Protein AF-A0A4Q3UPT8-F1 (afdb_monomer)

Foldseek 3Di:
DVVVVCLVCVLLVQLVVQLVVCLVVLPFDDDPVVLLVVLVVLLVVLVVLLVVLVVVLVVLVVPCPDPLNVVCVVVVNSVVLNVLSVPLNVLSVVLNVLSVCLVVDDPVVCRDSVSVSVNSSSSSSSVSSVVSNVVVVVVSVVVVVVVVVVVVVVVVVVVVVVVVPPPDPDPPPDD

Solvent-accessible surface area (backbone atoms only — not comparable to full-atom values): 9417 Å² total; per-residue (Å²): 122,76,67,62,62,55,67,65,46,46,30,55,52,52,14,51,50,52,23,50,51,43,54,74,66,65,64,71,77,60,59,84,69,57,41,52,55,48,31,53,52,50,24,49,53,23,50,54,49,32,50,54,46,51,50,53,51,48,53,63,67,73,34,64,84,39,70,65,47,39,55,31,49,79,67,55,49,44,61,54,50,51,51,56,49,47,51,34,35,53,39,17,51,50,41,28,51,48,29,54,48,57,70,74,49,60,66,82,58,54,69,30,67,65,50,46,33,51,52,48,25,43,50,41,30,26,52,33,33,50,52,51,45,52,55,52,51,53,53,51,50,53,51,52,54,52,51,55,52,51,54,53,50,52,53,52,51,53,53,53,51,54,61,71,67,52,74,80,73,78,74,81,79,77,132

Nearest PDB structures (foldseek):
  8to0-assembly1_C  TM=3.327E-01  e=4.662E-01  Mus musculus
  6xyn-assembly1_A-2  TM=2.570E-01  e=6.761E+00  Escherichia coli
  6yue-assembly1_A-2  TM=1.795E-01  e=4.178E+00  Escherichia coli K-12

Radius of gyration: 26.24 Å; Cα contacts (8 Å, |Δi|>4): 107; chains: 1; bounding box: 74×30×82 Å

pLDDT: mean 84.58, std 9.99, range [38.69, 97.0]

Structure (mmCIF, N/CA/C/O backbone):
data_AF-A0A4Q3UPT8-F1
#
_entry.id   AF-A0A4Q3UPT8-F1
#
loop_
_atom_site.group_PDB
_atom_site.id
_atom_site.type_symbol
_atom_site.label_atom_id
_atom_site.label_alt_id
_atom_site.label_comp_id
_atom_site.label_asym_id
_atom_site.label_entity_id
_atom_site.label_seq_id
_atom_site.pdbx_PDB_ins_code
_atom_site.Cartn_x
_atom_site.Cartn_y
_atom_site.Cartn_z
_atom_site.occupancy
_atom_site.B_iso_or_equiv
_atom_site.auth_seq_id
_atom_site.auth_comp_id
_atom_site.auth_asym_id
_atom_site.auth_atom_id
_atom_site.pdbx_PDB_model_num
ATOM 1 N N . MET A 1 1 ? -5.749 -17.543 14.0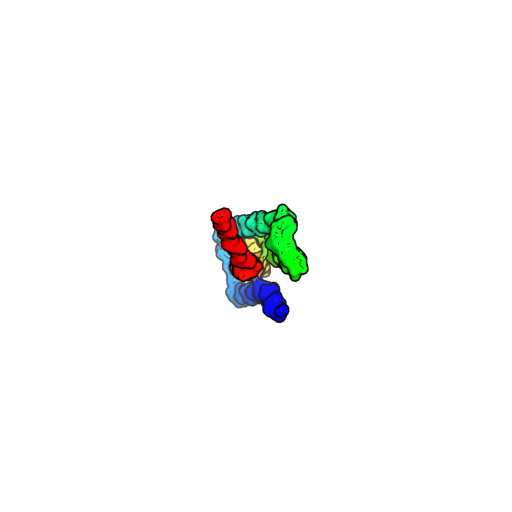86 1.00 43.56 1 MET A N 1
ATOM 2 C CA . MET A 1 1 ? -4.319 -17.152 14.001 1.00 43.56 1 MET A CA 1
ATOM 3 C C . MET A 1 1 ? -3.612 -17.578 12.702 1.00 43.56 1 MET A C 1
ATOM 5 O O . MET A 1 1 ? -2.781 -16.812 12.241 1.00 43.56 1 MET A O 1
ATOM 9 N N . ARG A 1 2 ? -3.932 -18.716 12.049 1.00 38.69 2 ARG A N 1
ATOM 10 C CA . ARG A 1 2 ? -3.298 -19.113 10.761 1.00 38.69 2 ARG A CA 1
ATOM 11 C C . ARG A 1 2 ? -3.640 -18.229 9.538 1.00 38.69 2 ARG A C 1
ATOM 13 O O . ARG A 1 2 ? -2.849 -18.190 8.605 1.00 38.69 2 ARG A O 1
ATOM 20 N N . GLN A 1 3 ? -4.758 -17.494 9.542 1.00 55.22 3 GLN A N 1
ATOM 21 C CA . GLN A 1 3 ? -5.167 -16.635 8.410 1.00 55.22 3 GLN A CA 1
ATOM 22 C C . GLN A 1 3 ? -4.283 -15.387 8.207 1.00 55.22 3 GLN A C 1
ATOM 24 O O . GLN A 1 3 ? -4.069 -14.981 7.070 1.00 55.22 3 GLN A O 1
ATOM 29 N N . LEU A 1 4 ? -3.688 -14.833 9.271 1.00 57.31 4 LEU A N 1
ATOM 30 C CA . LEU A 1 4 ? -2.869 -13.609 9.193 1.00 57.31 4 LEU A CA 1
ATOM 31 C C . LEU A 1 4 ? -1.533 -13.819 8.460 1.00 57.31 4 LEU A C 1
ATOM 33 O O . LEU A 1 4 ? -0.999 -12.895 7.853 1.00 57.31 4 LEU A O 1
ATOM 37 N N . TRP A 1 5 ? -0.982 -15.038 8.491 1.00 55.12 5 TRP A N 1
ATOM 38 C CA . TRP A 1 5 ? 0.278 -15.347 7.804 1.00 55.12 5 TRP A CA 1
ATOM 39 C C . TRP A 1 5 ? 0.115 -15.384 6.283 1.00 55.12 5 TRP A C 1
ATOM 41 O O . TRP A 1 5 ? 0.969 -14.868 5.569 1.00 55.12 5 TRP A O 1
ATOM 51 N N . ILE A 1 6 ? -0.988 -15.943 5.785 1.00 62.50 6 ILE A N 1
ATOM 52 C CA . ILE A 1 6 ? -1.264 -16.024 4.343 1.00 62.50 6 ILE A CA 1
ATOM 53 C C . ILE A 1 6 ? -1.518 -14.623 3.772 1.00 62.50 6 ILE A C 1
ATOM 55 O O . ILE A 1 6 ? -0.966 -14.264 2.734 1.00 62.50 6 ILE A O 1
ATOM 59 N N . GLU A 1 7 ? -2.269 -13.790 4.495 1.00 66.94 7 GLU A N 1
ATOM 60 C CA . GLU A 1 7 ? -2.559 -12.405 4.095 1.00 66.94 7 GLU A CA 1
ATOM 61 C C . GLU A 1 7 ? -1.318 -11.516 4.042 1.00 66.94 7 GLU A C 1
ATOM 63 O O . GLU A 1 7 ? -1.261 -10.551 3.277 1.00 66.94 7 GLU A O 1
ATOM 68 N N . ARG A 1 8 ? -0.296 -11.854 4.829 1.00 70.31 8 ARG A N 1
ATOM 69 C CA . ARG A 1 8 ? 0.955 -11.107 4.850 1.00 70.31 8 ARG A CA 1
ATOM 70 C C . ARG A 1 8 ? 1.813 -11.356 3.611 1.00 70.31 8 ARG A C 1
ATOM 72 O O . ARG A 1 8 ? 2.414 -10.408 3.114 1.00 70.31 8 ARG A O 1
ATOM 79 N N . TRP A 1 9 ? 1.868 -12.594 3.122 1.00 75.94 9 TRP A N 1
ATOM 80 C CA . TRP A 1 9 ? 2.730 -12.980 1.998 1.00 75.94 9 TRP A CA 1
ATOM 81 C C . TRP A 1 9 ? 2.051 -12.873 0.632 1.00 75.94 9 TRP A C 1
ATOM 83 O O . TRP A 1 9 ? 2.750 -12.735 -0.368 1.00 75.94 9 TRP A O 1
ATOM 93 N N . TYR A 1 10 ? 0.716 -12.880 0.574 1.00 81.38 10 TYR A N 1
ATOM 94 C CA . TYR A 1 10 ? -0.029 -12.789 -0.685 1.00 81.38 10 TYR A CA 1
ATOM 95 C C . TYR A 1 10 ? 0.359 -11.584 -1.569 1.00 81.38 10 TYR A C 1
ATOM 97 O O . TYR A 1 10 ? 0.626 -11.811 -2.747 1.00 81.38 10 TYR A O 1
ATOM 105 N N . PRO A 1 11 ? 0.488 -10.336 -1.065 1.00 81.12 11 PRO A N 1
ATOM 106 C CA . PRO A 1 11 ? 0.859 -9.198 -1.914 1.00 81.12 11 PRO A CA 1
ATOM 107 C C . PRO A 1 11 ? 2.239 -9.361 -2.553 1.00 81.12 11 PRO A C 1
ATOM 109 O O . PRO A 1 11 ? 2.432 -9.019 -3.715 1.00 81.12 11 PRO A O 1
ATOM 112 N N . ILE A 1 12 ? 3.185 -9.922 -1.796 1.00 81.94 12 ILE A N 1
ATOM 113 C CA . ILE A 1 12 ? 4.556 -10.159 -2.251 1.00 81.94 12 ILE A CA 1
ATOM 114 C C . ILE A 1 12 ? 4.562 -11.286 -3.283 1.00 81.94 12 ILE A C 1
ATOM 116 O O . ILE A 1 12 ? 5.158 -11.142 -4.343 1.00 81.94 12 ILE A O 1
ATOM 120 N N . ALA A 1 13 ? 3.857 -12.386 -3.010 1.00 83.88 13 ALA A N 1
ATOM 121 C CA . ALA A 1 13 ? 3.751 -13.508 -3.934 1.00 83.88 13 ALA A CA 1
ATOM 122 C C . ALA A 1 13 ? 3.103 -13.086 -5.262 1.00 83.88 13 ALA A C 1
ATOM 124 O O . ALA A 1 13 ? 3.628 -13.413 -6.323 1.00 83.88 13 ALA A O 1
ATOM 125 N N . VAL A 1 14 ? 2.018 -12.304 -5.216 1.00 85.88 14 VAL A N 1
ATOM 126 C CA . VAL A 1 14 ? 1.373 -11.746 -6.414 1.00 85.88 14 VAL A CA 1
ATOM 127 C C . VAL A 1 14 ? 2.318 -10.813 -7.165 1.00 85.88 14 VAL A C 1
ATOM 129 O O . VAL A 1 14 ? 2.412 -10.922 -8.383 1.00 85.88 14 VAL A O 1
ATOM 132 N N . ALA A 1 15 ? 3.057 -9.946 -6.468 1.00 83.94 15 ALA A N 1
ATOM 133 C CA . ALA A 1 15 ? 4.040 -9.071 -7.103 1.00 83.94 15 ALA A CA 1
ATOM 134 C C . ALA A 1 15 ? 5.165 -9.862 -7.782 1.00 83.94 15 ALA A C 1
ATOM 136 O O . ALA A 1 15 ? 5.502 -9.578 -8.929 1.00 83.94 15 ALA A O 1
ATOM 137 N N . CYS A 1 16 ? 5.699 -10.891 -7.122 1.00 85.31 16 CYS A N 1
ATOM 138 C CA . CYS A 1 16 ? 6.710 -11.777 -7.692 1.00 85.31 16 CYS A CA 1
ATOM 139 C C . CYS A 1 16 ? 6.195 -12.524 -8.927 1.00 85.31 16 CYS A C 1
ATOM 141 O O . CYS A 1 16 ? 6.896 -12.574 -9.933 1.00 85.31 16 CYS A O 1
ATOM 143 N N . VAL A 1 17 ? 4.978 -13.075 -8.878 1.00 87.94 17 VAL A N 1
ATOM 144 C CA . VAL A 1 17 ? 4.372 -13.774 -10.022 1.00 87.94 17 VAL A CA 1
ATOM 145 C C . VAL A 1 17 ? 4.114 -12.805 -11.172 1.00 87.94 17 VAL A C 1
ATOM 147 O O . VAL A 1 17 ? 4.480 -13.103 -12.303 1.00 87.94 17 VAL A O 1
ATOM 150 N N . ALA A 1 18 ? 3.548 -11.629 -10.899 1.00 85.25 18 ALA A N 1
ATOM 151 C CA . ALA A 1 18 ? 3.311 -10.612 -11.918 1.00 85.25 18 ALA A CA 1
ATOM 152 C C . ALA A 1 18 ? 4.619 -10.148 -12.573 1.00 85.25 18 ALA A C 1
ATOM 154 O O . ALA A 1 18 ? 4.685 -10.048 -13.795 1.00 85.25 18 ALA A O 1
ATOM 155 N N . ALA A 1 19 ? 5.676 -9.933 -11.784 1.00 83.81 19 ALA A N 1
ATOM 156 C CA . ALA A 1 19 ? 6.992 -9.577 -12.301 1.00 83.81 19 ALA A CA 1
ATOM 157 C C . ALA A 1 19 ? 7.623 -10.714 -13.119 1.00 83.81 19 ALA A C 1
ATOM 159 O O . ALA A 1 19 ? 8.192 -10.456 -14.176 1.00 83.81 19 ALA A O 1
ATOM 160 N N . ALA A 1 20 ? 7.488 -11.969 -12.680 1.00 84.75 20 ALA A N 1
ATOM 161 C CA . ALA A 1 20 ? 7.972 -13.126 -13.428 1.00 84.75 20 ALA A CA 1
ATOM 162 C C . ALA A 1 20 ? 7.236 -13.286 -14.767 1.00 84.75 20 ALA A C 1
ATOM 164 O O . ALA A 1 20 ? 7.876 -13.535 -15.788 1.00 84.75 20 ALA A O 1
ATOM 165 N N . VAL A 1 21 ? 5.913 -13.089 -14.788 1.00 88.00 21 VAL A N 1
ATOM 166 C CA . VAL A 1 21 ? 5.105 -13.100 -16.018 1.00 88.00 21 VAL A CA 1
ATOM 167 C C . VAL A 1 21 ? 5.515 -11.954 -16.940 1.00 88.00 21 VAL A C 1
ATOM 169 O O . VAL A 1 21 ? 5.762 -12.190 -18.117 1.00 88.00 21 VAL A O 1
ATOM 172 N N . TRP A 1 22 ? 5.662 -10.737 -16.409 1.00 85.69 22 TRP A N 1
ATOM 173 C CA . TRP A 1 22 ? 6.121 -9.573 -17.172 1.00 85.69 22 TRP A CA 1
ATOM 174 C C . TRP A 1 22 ? 7.481 -9.821 -17.831 1.00 85.69 22 TRP A C 1
ATOM 176 O O . TRP A 1 22 ? 7.653 -9.585 -19.026 1.00 85.69 22 TRP A O 1
ATOM 186 N N . HIS A 1 23 ? 8.427 -10.357 -17.058 1.00 83.62 23 HIS A N 1
ATOM 187 C CA . HIS A 1 23 ? 9.762 -10.695 -17.534 1.00 83.62 23 HIS A CA 1
ATOM 188 C C . HIS A 1 23 ? 9.731 -11.787 -18.612 1.00 83.62 23 HIS A C 1
ATOM 190 O O . HIS A 1 23 ? 10.390 -11.657 -19.638 1.00 83.62 23 HIS A O 1
ATOM 196 N N . SER A 1 24 ? 8.931 -12.838 -18.404 1.00 82.50 24 SER A N 1
ATOM 197 C CA . SER A 1 24 ? 8.830 -13.982 -19.325 1.00 82.50 24 SER A CA 1
ATOM 198 C C . SER A 1 24 ? 8.174 -13.627 -20.659 1.00 82.50 24 SER A C 1
ATOM 200 O O . SER A 1 24 ? 8.426 -14.290 -21.658 1.00 82.50 24 SER A O 1
ATOM 202 N N . LEU A 1 25 ? 7.327 -12.597 -20.681 1.00 85.31 25 LEU A N 1
ATOM 203 C CA . LEU A 1 25 ? 6.685 -12.099 -21.899 1.00 85.31 25 LEU A CA 1
ATOM 204 C C . LEU A 1 25 ? 7.563 -11.110 -22.677 1.00 85.31 25 LEU A C 1
ATOM 206 O O . LEU A 1 25 ? 7.109 -10.592 -23.695 1.00 85.31 25 LEU A O 1
ATOM 210 N N . GLU A 1 26 ? 8.772 -10.807 -22.186 1.00 78.06 26 GLU A N 1
ATOM 211 C CA . GLU A 1 26 ? 9.627 -9.729 -22.702 1.00 78.06 26 GLU A CA 1
ATOM 212 C C . GLU A 1 26 ? 8.839 -8.424 -22.899 1.00 78.06 26 GLU A C 1
ATOM 214 O O . GLU A 1 26 ? 9.049 -7.680 -23.860 1.00 78.06 26 GLU A O 1
ATOM 219 N N . ALA A 1 27 ? 7.887 -8.161 -21.995 1.00 73.94 27 ALA A N 1
ATOM 220 C CA . ALA A 1 27 ? 6.992 -7.025 -22.104 1.00 73.94 27 ALA A CA 1
ATOM 221 C C . ALA A 1 27 ? 7.816 -5.735 -22.032 1.00 73.94 27 ALA A C 1
ATOM 223 O O . ALA A 1 27 ? 8.376 -5.376 -20.993 1.00 73.94 27 ALA A O 1
ATOM 224 N N . LYS A 1 28 ? 7.918 -5.047 -23.170 1.00 70.69 28 LYS A N 1
ATOM 225 C CA . LYS A 1 28 ? 8.618 -3.769 -23.264 1.00 70.69 28 LYS A CA 1
ATOM 226 C C . LYS A 1 28 ? 7.703 -2.660 -22.772 1.00 70.69 28 LYS A C 1
ATOM 228 O O . LYS A 1 28 ? 6.500 -2.660 -23.039 1.00 70.69 28 LYS A O 1
ATOM 233 N N . LEU A 1 29 ? 8.293 -1.704 -22.062 1.00 73.06 29 L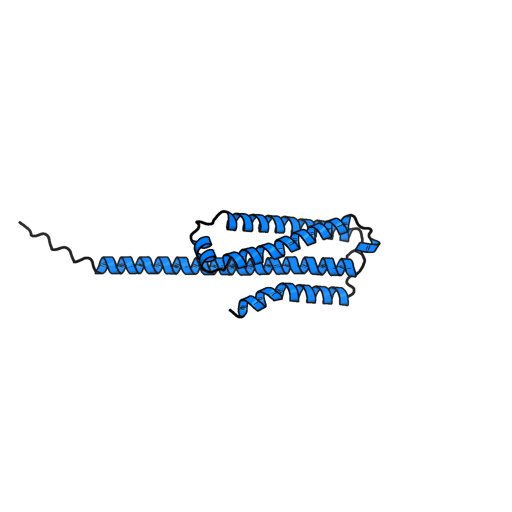EU A N 1
ATOM 234 C CA . LEU A 1 29 ? 7.616 -0.450 -21.765 1.00 73.06 29 LEU A CA 1
ATOM 235 C C . LEU A 1 29 ? 7.253 0.253 -23.084 1.00 73.06 29 LEU A C 1
ATOM 237 O O . LEU A 1 29 ? 7.925 0.042 -24.099 1.00 73.06 29 LEU A O 1
ATOM 241 N N . PRO A 1 30 ? 6.170 1.048 -23.096 1.00 76.75 30 PRO A N 1
ATOM 242 C CA . PRO A 1 30 ? 5.781 1.788 -24.288 1.00 76.75 30 PRO A CA 1
ATOM 243 C C . PRO A 1 30 ? 6.909 2.749 -24.710 1.00 76.75 30 PRO A C 1
ATOM 245 O O . PRO A 1 30 ? 7.806 3.038 -23.920 1.00 76.75 30 PRO A O 1
ATOM 248 N N . GLY A 1 31 ? 6.885 3.214 -25.964 1.00 76.69 31 GLY A N 1
ATOM 249 C CA . GLY A 1 31 ? 7.967 4.026 -26.543 1.00 76.69 31 GLY A CA 1
ATOM 250 C C . GLY A 1 31 ? 8.335 5.276 -25.727 1.00 76.69 31 GLY A C 1
ATOM 251 O O . GLY A 1 31 ? 7.591 5.697 -24.842 1.00 76.69 31 GLY A O 1
ATOM 252 N N . ALA A 1 32 ? 9.478 5.888 -26.052 1.00 72.50 32 ALA A N 1
ATOM 253 C CA . ALA A 1 32 ? 10.135 6.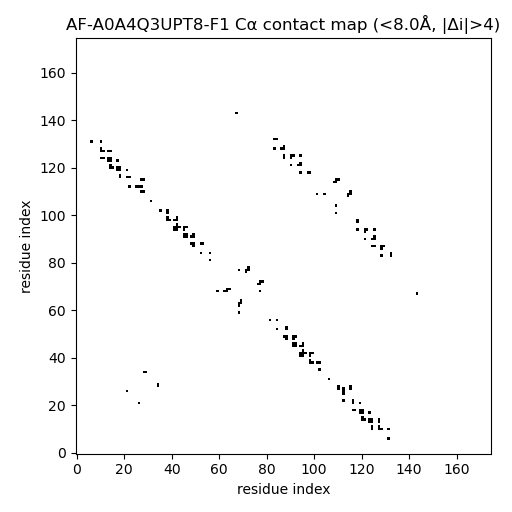936 -25.257 1.00 72.50 32 ALA A CA 1
ATOM 254 C C . ALA A 1 32 ? 9.256 8.135 -24.835 1.00 72.50 32 ALA A C 1
ATOM 256 O O . ALA A 1 32 ? 9.524 8.746 -23.800 1.00 72.50 32 ALA A O 1
ATOM 257 N N . ASP A 1 33 ? 8.208 8.464 -25.590 1.00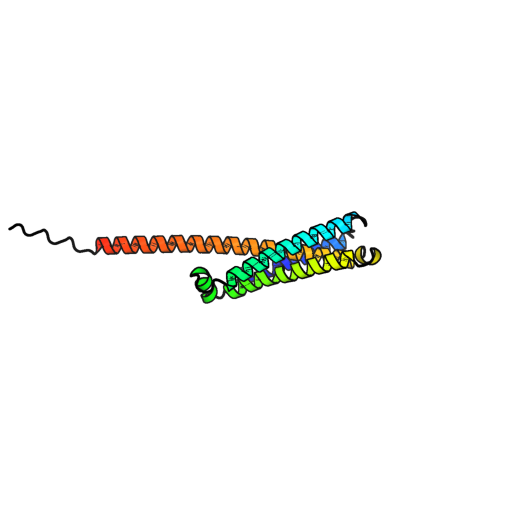 76.38 33 ASP A N 1
ATOM 258 C CA . ASP A 1 33 ? 7.259 9.517 -25.208 1.00 76.38 33 ASP A CA 1
ATOM 259 C C . ASP A 1 33 ? 6.238 9.006 -24.177 1.00 76.38 33 ASP A C 1
ATOM 261 O O . ASP A 1 33 ? 6.050 9.597 -23.115 1.00 76.38 33 ASP A O 1
ATOM 265 N N . ALA A 1 34 ? 5.656 7.831 -24.422 1.00 84.88 34 ALA A N 1
ATOM 266 C CA . ALA A 1 34 ? 4.653 7.219 -23.554 1.00 84.88 34 ALA A CA 1
ATOM 267 C C . ALA A 1 34 ? 5.228 6.697 -22.221 1.00 84.88 34 ALA A C 1
ATOM 269 O O . ALA A 1 34 ? 4.511 6.637 -21.220 1.00 84.88 34 ALA A O 1
ATOM 270 N N . ILE A 1 35 ? 6.517 6.339 -22.167 1.00 86.31 35 ILE A N 1
ATOM 271 C CA . ILE A 1 35 ? 7.173 5.906 -20.920 1.00 86.31 35 ILE A CA 1
ATOM 272 C C . ILE A 1 35 ? 7.284 7.051 -19.904 1.00 86.31 35 ILE A C 1
ATOM 274 O O . ILE A 1 35 ? 7.160 6.827 -18.700 1.00 86.31 35 ILE A O 1
ATOM 278 N N . ARG A 1 36 ? 7.468 8.292 -20.377 1.00 86.38 36 ARG A N 1
ATOM 279 C CA . ARG A 1 36 ? 7.533 9.479 -19.515 1.00 86.38 36 ARG A CA 1
ATOM 280 C C . ARG A 1 36 ? 6.175 9.759 -18.893 1.00 86.38 36 ARG A C 1
ATOM 282 O O . ARG A 1 36 ? 6.092 9.931 -17.680 1.00 86.38 36 ARG A O 1
ATOM 289 N N . ASP A 1 37 ? 5.115 9.712 -19.692 1.00 90.44 37 ASP A N 1
ATOM 290 C CA . ASP A 1 37 ? 3.745 9.873 -19.198 1.00 90.44 37 ASP A CA 1
ATOM 291 C C . ASP A 1 37 ? 3.377 8.776 -18.189 1.00 90.44 37 ASP A C 1
ATOM 293 O O . ASP A 1 37 ? 2.762 9.049 -17.152 1.00 90.44 37 ASP A O 1
ATOM 297 N N . LEU A 1 38 ? 3.823 7.540 -18.436 1.00 91.06 38 LEU A N 1
ATOM 298 C CA . LEU A 1 38 ? 3.648 6.424 -17.511 1.00 91.06 38 LEU A CA 1
ATOM 299 C C . LEU A 1 38 ? 4.368 6.667 -16.176 1.00 91.06 38 LEU A C 1
ATOM 301 O O . LEU A 1 38 ? 3.761 6.485 -15.115 1.00 91.06 38 LEU A O 1
ATOM 305 N N . TYR A 1 39 ? 5.629 7.108 -16.196 1.00 92.00 39 TYR A N 1
ATOM 306 C CA . TYR A 1 39 ? 6.368 7.437 -14.974 1.00 92.00 39 TYR A CA 1
ATOM 307 C C . TYR A 1 39 ? 5.764 8.628 -14.233 1.00 92.00 39 TYR A C 1
ATOM 309 O O . TYR A 1 39 ? 5.641 8.556 -13.012 1.00 92.00 39 TYR A O 1
ATOM 317 N N . ALA A 1 40 ? 5.329 9.684 -14.929 1.00 93.25 40 ALA A N 1
ATOM 318 C CA . ALA A 1 40 ? 4.65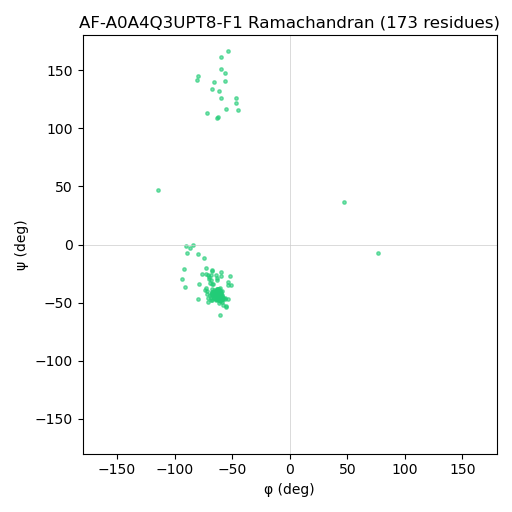8 10.827 -14.306 1.00 93.25 40 ALA A CA 1
ATOM 319 C C . ALA A 1 40 ? 3.368 10.396 -13.600 1.00 93.25 40 ALA A C 1
ATOM 321 O O . ALA A 1 40 ? 3.148 10.726 -12.433 1.00 93.25 40 ALA A O 1
ATOM 322 N N . THR A 1 41 ? 2.540 9.605 -14.284 1.00 95.19 41 THR A N 1
ATOM 323 C CA . THR A 1 41 ? 1.269 9.109 -13.745 1.00 95.19 41 THR A CA 1
ATOM 324 C C . THR A 1 41 ? 1.497 8.201 -12.538 1.00 95.19 41 THR A C 1
ATOM 326 O O . THR A 1 41 ? 0.850 8.355 -11.501 1.00 95.19 41 THR A O 1
ATOM 329 N N . THR A 1 42 ? 2.461 7.283 -12.637 1.00 95.38 42 THR A N 1
ATOM 330 C CA . THR A 1 42 ? 2.786 6.334 -11.561 1.00 95.38 42 THR A CA 1
ATOM 331 C C . THR A 1 42 ? 3.392 7.042 -10.353 1.00 95.38 42 THR A C 1
ATOM 333 O O . THR A 1 42 ? 3.017 6.752 -9.217 1.00 95.38 42 THR A O 1
ATOM 336 N N . MET A 1 43 ? 4.278 8.015 -10.582 1.00 96.06 43 MET A N 1
ATOM 337 C CA . MET A 1 43 ? 4.833 8.871 -9.535 1.00 96.06 43 MET A CA 1
ATOM 338 C C . MET A 1 43 ? 3.732 9.666 -8.829 1.00 96.06 43 MET A C 1
ATOM 340 O O . MET A 1 43 ? 3.708 9.698 -7.600 1.00 96.06 43 MET A O 1
ATOM 344 N N . GLY A 1 44 ? 2.801 10.264 -9.580 1.00 97.00 44 GLY A N 1
ATOM 345 C CA . GLY A 1 44 ? 1.655 10.984 -9.023 1.00 97.00 44 GLY A CA 1
ATOM 346 C C . GLY A 1 44 ? 0.767 10.083 -8.164 1.00 97.00 44 GLY A C 1
ATOM 347 O O . GLY A 1 44 ? 0.461 10.424 -7.021 1.00 97.00 44 GLY A O 1
ATOM 348 N N . PHE A 1 45 ? 0.424 8.894 -8.666 1.00 96.88 45 PHE A N 1
ATOM 349 C CA . PHE A 1 45 ? -0.334 7.892 -7.914 1.00 96.88 45 PHE A CA 1
ATOM 350 C C . PHE A 1 45 ? 0.379 7.478 -6.618 1.00 96.88 45 PHE A C 1
ATOM 352 O O . PHE A 1 45 ? -0.237 7.459 -5.548 1.00 96.88 4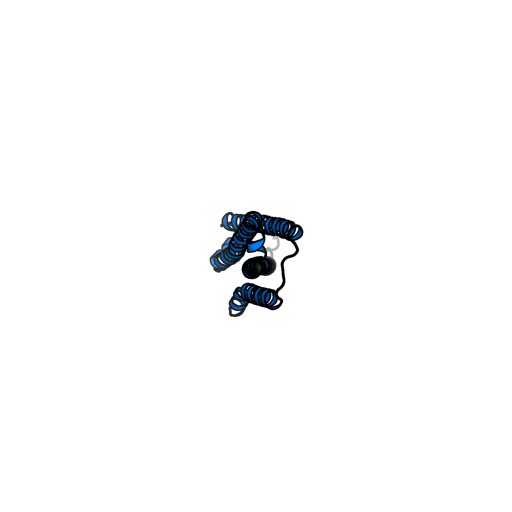5 PHE A O 1
ATOM 359 N N . ALA A 1 46 ? 1.681 7.188 -6.691 1.00 96.31 46 ALA A N 1
ATOM 360 C CA . ALA A 1 46 ? 2.483 6.818 -5.531 1.00 96.31 46 ALA A CA 1
ATOM 361 C C . ALA A 1 46 ? 2.559 7.959 -4.504 1.00 96.31 46 ALA A C 1
ATOM 363 O O . ALA A 1 46 ? 2.353 7.719 -3.317 1.00 96.31 46 ALA A O 1
ATOM 364 N N . ALA A 1 47 ? 2.776 9.201 -4.942 1.00 96.56 47 ALA A N 1
ATOM 365 C CA . ALA A 1 47 ? 2.849 10.367 -4.063 1.00 96.56 47 ALA A CA 1
ATOM 366 C C . ALA A 1 47 ? 1.527 10.621 -3.318 1.00 96.56 47 ALA A C 1
ATOM 368 O O . ALA A 1 47 ? 1.532 10.781 -2.096 1.00 96.56 47 ALA A O 1
ATOM 369 N N . ILE A 1 48 ? 0.393 10.591 -4.028 1.00 96.62 48 ILE A N 1
ATOM 370 C CA . ILE A 1 48 ? -0.945 10.736 -3.432 1.00 96.62 48 ILE A CA 1
ATOM 371 C C . ILE A 1 48 ? -1.182 9.637 -2.394 1.00 96.62 48 ILE A C 1
ATOM 373 O O . ILE A 1 48 ? -1.589 9.905 -1.264 1.00 96.62 48 ILE A O 1
ATOM 377 N N . THR A 1 49 ? -0.878 8.397 -2.768 1.00 95.69 49 THR A N 1
ATOM 378 C CA . THR A 1 49 ? -1.021 7.229 -1.901 1.00 95.69 49 THR A CA 1
ATOM 379 C C . THR A 1 49 ? -0.195 7.364 -0.622 1.00 95.69 49 THR A C 1
ATOM 381 O O . THR A 1 49 ? -0.713 7.172 0.477 1.00 95.69 49 THR A O 1
ATOM 384 N N . VAL A 1 50 ? 1.088 7.710 -0.749 1.00 96.31 50 VAL A N 1
ATOM 385 C CA . VAL A 1 50 ? 1.996 7.920 0.385 1.00 96.31 50 VAL A CA 1
ATOM 386 C C . VAL A 1 50 ? 1.465 9.025 1.297 1.00 96.31 50 VAL A C 1
ATOM 388 O O . VAL A 1 50 ? 1.490 8.858 2.515 1.00 96.31 50 VAL A O 1
ATOM 391 N N . GLY A 1 51 ? 0.920 10.105 0.726 1.00 96.06 51 GLY A N 1
ATOM 392 C CA . GLY A 1 51 ? 0.246 11.169 1.470 1.00 96.06 51 GLY A CA 1
ATOM 393 C C . GLY A 1 51 ? -0.926 10.651 2.307 1.00 96.06 51 GLY A C 1
ATOM 394 O O . GLY A 1 51 ? -0.951 10.859 3.518 1.00 96.06 51 GLY A O 1
ATOM 395 N N . PHE A 1 52 ? -1.848 9.898 1.701 1.00 93.69 52 PHE A N 1
ATOM 396 C CA . PHE A 1 52 ? -2.970 9.291 2.429 1.00 93.69 52 PHE A CA 1
ATOM 397 C C . PHE A 1 52 ? -2.512 8.335 3.537 1.00 93.69 52 PHE A C 1
ATOM 399 O O . PHE A 1 52 ? -3.051 8.372 4.644 1.00 93.69 52 PHE A O 1
ATOM 406 N N . LEU A 1 53 ? -1.501 7.502 3.272 1.00 94.31 53 LEU A N 1
ATOM 407 C CA . LEU A 1 53 ? -0.937 6.593 4.273 1.00 94.31 53 LEU A CA 1
ATOM 408 C C . LEU A 1 53 ? -0.280 7.354 5.430 1.00 94.31 53 LEU A C 1
ATOM 410 O O . LEU A 1 53 ? -0.453 6.970 6.586 1.00 94.31 53 LEU A O 1
ATOM 414 N N . ALA A 1 54 ? 0.433 8.446 5.143 1.00 95.00 54 ALA A N 1
ATOM 415 C CA . ALA A 1 54 ? 1.016 9.314 6.161 1.00 95.00 54 ALA A CA 1
ATOM 416 C C . ALA A 1 54 ? -0.062 9.937 7.054 1.00 95.00 54 ALA A C 1
ATOM 418 O O . ALA A 1 54 ? 0.054 9.896 8.280 1.00 95.00 54 ALA A O 1
ATOM 419 N N . THR A 1 55 ? -1.139 10.453 6.455 1.00 94.25 55 THR A N 1
ATOM 420 C CA . THR A 1 55 ? -2.283 10.992 7.198 1.00 94.25 55 THR A CA 1
ATOM 421 C C . THR A 1 55 ? -2.935 9.919 8.067 1.00 94.25 55 THR A C 1
ATOM 423 O O . THR A 1 55 ? -3.177 10.161 9.247 1.00 94.25 55 THR A O 1
ATOM 426 N N . ALA A 1 56 ? -3.159 8.713 7.535 1.00 90.75 56 ALA A N 1
ATOM 427 C CA . ALA A 1 56 ? -3.713 7.603 8.306 1.00 90.75 56 ALA A CA 1
ATOM 428 C C . ALA A 1 56 ? -2.825 7.238 9.509 1.00 90.75 56 ALA A C 1
ATOM 430 O O . ALA A 1 56 ? -3.330 7.098 10.622 1.00 90.75 56 ALA A O 1
ATOM 431 N N . MET A 1 57 ? -1.503 7.148 9.320 1.00 90.12 57 MET A N 1
ATOM 432 C CA . MET A 1 57 ? -0.560 6.908 10.420 1.00 90.12 57 MET A CA 1
ATOM 433 C C . MET A 1 57 ? -0.598 8.029 11.463 1.00 90.12 57 MET A C 1
ATOM 435 O O . MET A 1 57 ? -0.610 7.746 12.659 1.00 90.12 57 MET A O 1
ATOM 439 N N . SER A 1 58 ? -0.660 9.291 11.029 1.00 91.38 58 SER A N 1
ATOM 440 C CA . SER A 1 58 ? -0.743 10.440 11.934 1.00 91.38 58 SER A CA 1
ATOM 441 C C . SER A 1 58 ? -2.013 10.408 12.785 1.00 91.38 58 SER A C 1
ATOM 443 O O . SER A 1 58 ? -1.921 10.614 13.991 1.00 91.38 58 SER A O 1
ATOM 445 N N . ILE A 1 59 ? -3.167 10.066 12.201 1.00 88.25 59 ILE A N 1
ATOM 446 C CA . ILE A 1 59 ? -4.430 9.911 12.940 1.00 88.25 59 ILE A CA 1
ATOM 447 C C . ILE A 1 59 ? -4.312 8.810 13.997 1.00 88.25 59 ILE A C 1
ATOM 449 O O . ILE A 1 59 ? -4.700 9.016 15.144 1.00 88.25 59 ILE A O 1
ATOM 453 N N . VAL A 1 60 ? -3.756 7.653 13.628 1.00 85.06 60 VAL A N 1
ATOM 454 C CA . VAL A 1 60 ? -3.580 6.524 14.554 1.00 85.06 60 VAL A CA 1
ATOM 455 C C . VAL A 1 60 ? -2.674 6.905 15.731 1.00 85.06 60 VAL A C 1
ATOM 457 O O . VAL A 1 60 ? -2.974 6.555 16.869 1.00 85.06 60 VAL A O 1
ATOM 460 N N . ILE A 1 61 ? -1.598 7.655 15.476 1.00 84.56 61 ILE A N 1
ATOM 461 C CA . ILE A 1 61 ? -0.656 8.115 16.510 1.00 84.56 61 ILE A CA 1
ATOM 462 C C . ILE A 1 61 ? -1.270 9.218 17.387 1.00 84.56 61 ILE A C 1
ATOM 464 O O . ILE A 1 61 ? -1.025 9.249 18.589 1.00 84.56 61 ILE A O 1
ATOM 468 N N . ALA A 1 62 ? -2.066 10.117 16.804 1.00 86.88 62 ALA A N 1
ATOM 469 C CA . ALA A 1 62 ? -2.638 11.272 17.495 1.00 86.88 62 ALA A CA 1
ATOM 470 C C . ALA A 1 62 ? -3.871 10.947 18.356 1.00 86.88 62 ALA A C 1
ATOM 472 O O . ALA A 1 62 ? -4.328 11.813 19.098 1.00 86.88 62 ALA A O 1
ATOM 473 N N . ALA A 1 63 ? -4.414 9.726 18.280 1.00 82.81 63 ALA A N 1
ATOM 474 C CA . ALA A 1 63 ? -5.636 9.331 18.982 1.00 82.81 63 ALA A CA 1
ATOM 475 C C . ALA A 1 63 ? -5.435 8.251 20.075 1.00 82.81 63 ALA A C 1
ATOM 477 O O . ALA A 1 63 ? -6.233 7.309 20.122 1.00 82.81 63 ALA A O 1
ATOM 478 N N . PRO A 1 64 ? -4.431 8.360 20.976 1.00 74.00 64 PRO A N 1
ATOM 479 C CA . PRO A 1 64 ? -4.128 7.319 21.966 1.00 74.00 64 PRO A CA 1
ATOM 480 C C . PRO A 1 64 ? -5.272 7.082 22.964 1.00 74.00 64 PRO A C 1
ATOM 482 O O . PRO A 1 64 ? -5.484 5.951 23.395 1.00 74.00 64 PRO A O 1
ATOM 485 N N . ASP A 1 65 ? -6.049 8.123 23.275 1.00 75.06 65 ASP A N 1
ATOM 486 C CA . ASP A 1 65 ? -7.148 8.063 24.248 1.00 75.06 65 ASP A CA 1
ATOM 487 C C . ASP A 1 65 ? -8.497 7.679 23.633 1.00 75.06 65 ASP A C 1
ATOM 489 O O . ASP A 1 65 ? -9.505 7.579 24.340 1.00 75.06 65 ASP A O 1
ATOM 493 N N . SER A 1 66 ? -8.560 7.460 22.314 1.00 79.25 66 SER A N 1
ATOM 494 C CA . SER A 1 66 ? -9.805 6.974 21.729 1.00 79.25 66 SER A CA 1
ATOM 495 C C . SER A 1 66 ? -10.060 5.543 22.226 1.00 79.25 66 SER A C 1
ATOM 497 O O . SER A 1 66 ? -9.146 4.716 22.177 1.00 79.25 66 SER A O 1
ATOM 499 N N . PRO A 1 67 ? -11.287 5.205 22.673 1.00 74.56 67 PRO A N 1
ATOM 500 C CA . PRO A 1 67 ? -11.605 3.861 23.166 1.00 74.56 67 PRO A CA 1
ATOM 501 C C . PRO A 1 67 ? -11.190 2.763 22.180 1.00 74.56 67 PRO A C 1
ATOM 503 O O . PRO A 1 67 ? -10.706 1.713 22.568 1.00 74.56 67 PRO A O 1
ATOM 506 N N . LEU A 1 68 ? -11.304 3.063 20.888 1.00 70.88 68 LEU A N 1
ATOM 507 C CA . LEU A 1 68 ? -10.955 2.185 19.782 1.00 70.88 68 LEU A CA 1
ATOM 508 C C . LEU A 1 68 ? -9.444 1.948 19.670 1.00 70.88 68 LEU A C 1
ATOM 510 O O . LEU A 1 68 ? -9.020 0.805 19.535 1.00 70.88 68 LEU A O 1
ATOM 514 N N . VAL A 1 69 ? -8.622 3.001 19.727 1.00 75.12 69 VAL A N 1
ATOM 515 C CA . VAL A 1 69 ? -7.156 2.856 19.693 1.00 75.12 69 VAL A CA 1
ATOM 516 C C . VAL A 1 69 ? -6.659 2.180 20.964 1.00 75.12 69 VAL A C 1
ATOM 518 O O . VAL A 1 69 ? -5.737 1.372 20.887 1.00 75.12 69 VAL A O 1
ATOM 521 N N . ARG A 1 70 ? -7.304 2.430 22.108 1.00 77.75 70 ARG A N 1
ATOM 522 C CA . ARG A 1 70 ? -6.999 1.735 23.359 1.00 77.75 70 ARG A CA 1
ATOM 523 C C . ARG A 1 70 ? -7.308 0.243 23.268 1.00 77.75 70 ARG A C 1
ATOM 525 O O . ARG A 1 70 ? -6.419 -0.557 23.534 1.00 77.75 70 ARG A O 1
ATOM 532 N N . ASP A 1 71 ? -8.486 -0.127 22.768 1.00 74.62 71 ASP A N 1
ATOM 533 C CA . ASP A 1 71 ? -8.868 -1.525 22.536 1.00 74.62 71 ASP A CA 1
ATOM 534 C C . ASP A 1 71 ? -7.919 -2.215 21.531 1.00 74.62 71 ASP A C 1
ATOM 536 O O . ASP A 1 71 ? -7.520 -3.367 21.724 1.00 74.62 71 ASP A O 1
ATOM 540 N N . LEU A 1 72 ? -7.503 -1.519 20.463 1.00 74.06 72 LEU A N 1
ATOM 541 C CA . LEU A 1 72 ? -6.517 -2.025 19.495 1.00 74.06 72 LEU A CA 1
ATOM 542 C C . LEU A 1 72 ? -5.099 -2.139 20.076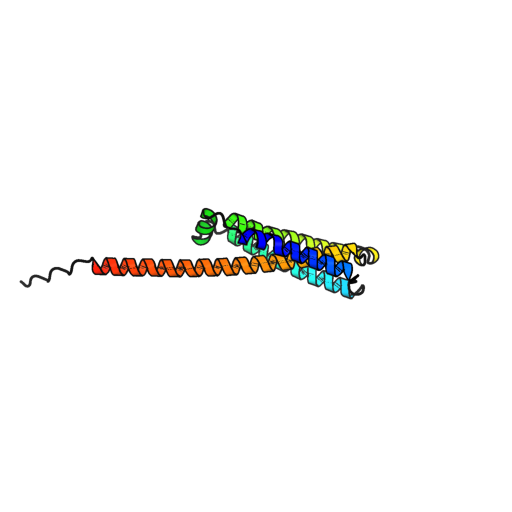 1.00 74.06 72 LEU A C 1
ATOM 544 O O . LEU A 1 72 ? -4.340 -3.025 19.677 1.00 74.06 72 LEU A O 1
ATOM 548 N N . SER A 1 73 ? -4.726 -1.240 20.985 1.00 78.19 73 SER A N 1
ATOM 549 C CA . SER A 1 73 ? -3.436 -1.251 21.677 1.00 78.19 73 SER A CA 1
ATOM 550 C C . SER A 1 73 ? -3.364 -2.406 22.675 1.00 78.19 73 SER A C 1
ATOM 552 O O . SER A 1 73 ? -2.438 -3.213 22.620 1.00 78.19 73 SER A O 1
ATOM 554 N N . GLU A 1 74 ? -4.391 -2.555 23.517 1.00 78.25 74 GLU A N 1
ATOM 555 C CA . GLU A 1 74 ? -4.505 -3.611 24.531 1.00 78.25 74 GLU A CA 1
ATOM 556 C C . GLU A 1 74 ? -4.577 -5.018 23.902 1.00 78.25 74 GLU A C 1
ATOM 558 O O . GLU A 1 74 ? -4.102 -5.990 24.485 1.00 78.25 74 GLU A O 1
ATOM 563 N N . SER A 1 75 ? -5.101 -5.133 22.677 1.00 76.31 75 SER A N 1
ATOM 564 C CA . SER A 1 75 ? -5.151 -6.390 21.913 1.00 76.31 75 SER A CA 1
ATOM 565 C C . SER A 1 75 ? -3.897 -6.684 21.073 1.00 76.31 75 SER A C 1
ATOM 567 O O . SER A 1 75 ? -3.822 -7.736 20.437 1.00 76.31 75 SER A O 1
ATOM 569 N N . GLY A 1 76 ? -2.910 -5.779 21.049 1.00 75.12 76 GLY A N 1
ATOM 570 C CA . GLY A 1 76 ? -1.667 -5.913 20.278 1.00 75.12 76 GLY A CA 1
ATOM 571 C C . GLY A 1 76 ? -1.796 -5.646 18.770 1.00 75.12 76 GLY A C 1
ATOM 572 O O . GLY A 1 76 ? -0.780 -5.542 18.079 1.00 75.12 76 GLY A O 1
ATOM 573 N N . TYR A 1 77 ? -3.015 -5.461 18.250 1.00 78.19 77 TYR A N 1
ATOM 574 C CA . TYR A 1 77 ? -3.273 -5.249 16.821 1.00 78.19 77 TYR A CA 1
ATOM 575 C C . TYR A 1 77 ? -2.840 -3.869 16.312 1.00 78.19 77 TYR A C 1
ATOM 577 O O . TYR A 1 77 ? -2.632 -3.704 15.110 1.00 78.19 77 TYR A O 1
ATOM 585 N N . LEU A 1 78 ? -2.666 -2.876 17.192 1.00 79.75 78 LEU A N 1
ATOM 586 C CA . LEU A 1 78 ? -2.203 -1.538 16.807 1.00 79.75 78 LEU A CA 1
ATOM 587 C C . LEU A 1 78 ? -0.803 -1.566 16.171 1.00 79.75 78 LEU A C 1
ATOM 589 O O . LEU A 1 78 ? -0.567 -0.918 15.151 1.00 79.75 78 LEU A O 1
ATOM 593 N N . SER A 1 79 ? 0.113 -2.353 16.742 1.00 79.88 79 SER A N 1
ATOM 594 C CA . SER A 1 79 ? 1.473 -2.524 16.211 1.00 79.88 79 SER A CA 1
ATOM 595 C C . SER A 1 79 ? 1.456 -3.179 14.826 1.00 79.88 79 SER A C 1
ATOM 597 O O . SER A 1 79 ? 2.146 -2.731 13.906 1.00 79.88 79 SER A O 1
ATOM 599 N N . ASP A 1 80 ? 0.600 -4.188 14.643 1.00 81.50 80 ASP A N 1
ATOM 600 C CA . ASP A 1 80 ? 0.411 -4.846 13.352 1.00 81.50 80 ASP A CA 1
ATOM 601 C C . ASP A 1 80 ? -0.195 -3.894 12.316 1.00 81.50 80 ASP A C 1
ATOM 603 O O . ASP A 1 80 ? 0.278 -3.845 11.181 1.00 8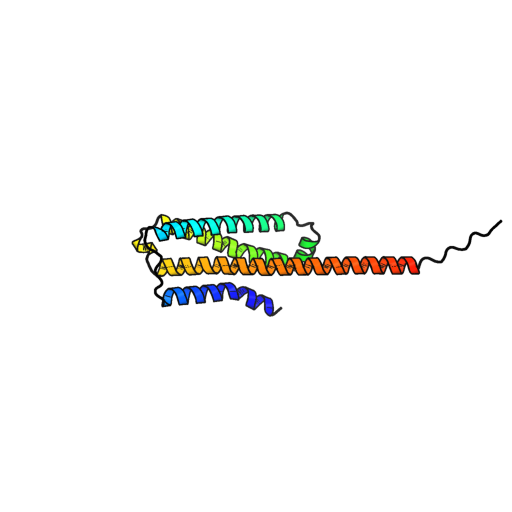1.50 80 ASP A O 1
ATOM 607 N N . LEU A 1 81 ? -1.179 -3.076 12.700 1.00 82.31 81 LEU A N 1
ATOM 608 C CA . LEU A 1 81 ? -1.780 -2.073 11.821 1.00 82.31 81 LEU A CA 1
ATOM 609 C C . LEU A 1 81 ? -0.743 -1.049 11.340 1.00 82.31 81 LEU A C 1
ATOM 611 O O . LEU A 1 81 ? -0.631 -0.803 10.138 1.00 82.31 81 LEU A 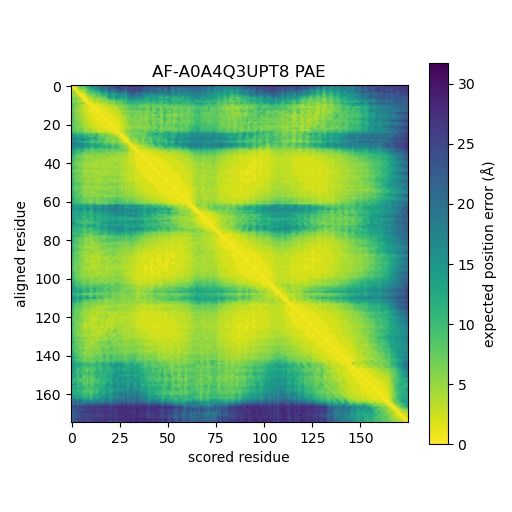O 1
ATOM 615 N N . VAL A 1 82 ? 0.058 -0.496 12.256 1.00 85.75 82 VAL A N 1
ATOM 616 C CA . VAL A 1 82 ? 1.144 0.437 11.911 1.00 85.75 82 VAL A CA 1
ATOM 617 C C . VAL A 1 82 ? 2.169 -0.237 11.001 1.00 85.75 82 VAL A C 1
ATOM 619 O O . VAL A 1 82 ? 2.624 0.359 10.025 1.00 85.75 82 VAL A O 1
ATOM 622 N N . ARG A 1 83 ? 2.504 -1.506 11.255 1.00 85.81 83 ARG A N 1
ATOM 623 C CA . ARG A 1 83 ? 3.397 -2.280 10.388 1.00 85.81 83 ARG A CA 1
ATOM 624 C C . ARG A 1 83 ? 2.817 -2.461 8.983 1.00 85.81 83 ARG A C 1
ATOM 626 O O . ARG A 1 83 ? 3.555 -2.313 8.007 1.00 85.81 83 ARG A O 1
ATOM 633 N N . TYR A 1 84 ? 1.522 -2.751 8.873 1.00 86.31 84 TYR A N 1
ATOM 634 C CA . TYR A 1 84 ? 0.838 -2.907 7.591 1.00 86.31 84 TYR A CA 1
ATOM 635 C C . TYR A 1 84 ? 0.709 -1.599 6.813 1.00 86.31 84 TYR A C 1
ATOM 637 O O . TYR A 1 84 ? 0.752 -1.661 5.587 1.00 86.31 84 TYR A O 1
ATOM 645 N N . LEU A 1 85 ? 0.603 -0.453 7.497 1.00 90.00 85 LEU A N 1
ATOM 646 C CA . LEU A 1 85 ? 0.648 0.894 6.911 1.00 90.00 85 LEU A CA 1
ATOM 647 C C . LEU A 1 85 ? 2.060 1.267 6.437 1.00 90.00 85 LEU A C 1
ATOM 649 O O . LEU A 1 85 ? 2.233 1.797 5.339 1.00 90.00 85 LEU A O 1
ATOM 653 N N . ARG A 1 86 ? 3.082 0.950 7.242 1.00 91.69 86 ARG A N 1
ATOM 654 C CA . ARG A 1 86 ? 4.483 1.301 6.972 1.00 91.69 86 ARG A CA 1
ATOM 655 C C . ARG A 1 86 ? 5.033 0.655 5.702 1.00 91.69 86 ARG A C 1
ATOM 657 O O . ARG A 1 86 ? 5.808 1.287 4.993 1.00 91.69 86 ARG A O 1
ATOM 664 N N . GLU A 1 87 ? 4.689 -0.600 5.429 1.00 92.19 87 GLU A N 1
ATOM 665 C CA . GLU A 1 87 ? 5.222 -1.330 4.271 1.00 92.19 87 GLU A CA 1
ATOM 666 C C . GLU A 1 87 ? 4.877 -0.652 2.925 1.00 92.19 87 GLU A C 1
ATOM 668 O O . GLU A 1 87 ? 5.803 -0.209 2.248 1.00 92.19 87 GLU A O 1
ATOM 673 N N . PRO A 1 88 ? 3.601 -0.477 2.532 1.00 92.81 88 PRO A N 1
ATOM 674 C CA . PRO A 1 88 ? 3.248 0.214 1.292 1.00 92.81 88 PRO A CA 1
ATOM 675 C C . PRO A 1 88 ? 3.589 1.705 1.317 1.00 92.81 88 PRO A C 1
ATOM 677 O O . PRO A 1 88 ? 3.784 2.279 0.254 1.00 92.81 88 PRO A O 1
ATOM 680 N N . PHE A 1 89 ? 3.731 2.331 2.491 1.00 95.25 89 PHE A N 1
ATOM 681 C CA . PHE A 1 89 ? 4.283 3.683 2.584 1.00 95.25 89 PHE A CA 1
ATOM 682 C C . PHE A 1 89 ? 5.729 3.727 2.064 1.00 95.25 89 PHE A C 1
ATOM 684 O O . PHE A 1 89 ? 6.057 4.537 1.199 1.00 95.25 89 PHE A O 1
ATOM 691 N N . LEU A 1 90 ? 6.588 2.816 2.538 1.00 95.62 90 LEU A N 1
ATOM 692 C CA . LEU A 1 90 ? 7.979 2.730 2.084 1.00 95.62 90 LEU A CA 1
ATOM 693 C C . LEU A 1 90 ? 8.080 2.280 0.624 1.00 95.62 90 LEU A C 1
ATOM 695 O O . LEU A 1 90 ? 8.873 2.844 -0.126 1.00 95.62 90 LEU A O 1
ATOM 699 N N . VAL A 1 91 ? 7.265 1.306 0.204 1.00 95.00 91 VAL A N 1
ATOM 700 C CA . VAL A 1 91 ? 7.217 0.866 -1.200 1.00 95.00 91 VAL A CA 1
ATOM 701 C C . VAL A 1 91 ? 6.738 2.006 -2.101 1.00 95.00 91 VAL A C 1
ATOM 703 O O . VAL A 1 91 ? 7.322 2.223 -3.154 1.00 95.00 91 VAL A O 1
ATOM 706 N N . GLY A 1 92 ? 5.740 2.786 -1.682 1.00 96.12 92 GLY A N 1
ATOM 707 C CA . GLY A 1 92 ? 5.260 3.951 -2.427 1.00 96.12 92 GLY A CA 1
ATOM 708 C C . GLY A 1 92 ? 6.337 5.020 -2.595 1.00 96.12 92 GLY A C 1
ATOM 709 O O . GLY A 1 92 ? 6.524 5.536 -3.696 1.00 96.12 92 GLY A O 1
ATOM 710 N N . LEU A 1 93 ? 7.114 5.291 -1.542 1.00 96.50 93 LEU A N 1
ATOM 711 C CA . LEU A 1 93 ? 8.258 6.199 -1.622 1.00 96.50 93 LEU A CA 1
ATOM 712 C C . LEU A 1 93 ? 9.343 5.663 -2.571 1.00 96.50 93 LEU A C 1
ATOM 714 O O . LEU A 1 93 ? 9.883 6.419 -3.376 1.00 96.50 93 LEU A O 1
ATOM 718 N N . ALA A 1 94 ? 9.622 4.357 -2.520 1.00 95.88 94 ALA A N 1
ATOM 719 C CA . ALA A 1 94 ? 10.565 3.706 -3.425 1.00 95.88 94 ALA A CA 1
ATOM 720 C C . ALA A 1 94 ? 10.093 3.754 -4.888 1.00 95.88 94 ALA A C 1
ATOM 722 O O . ALA A 1 94 ? 10.897 4.047 -5.765 1.00 95.88 94 ALA A O 1
ATOM 723 N N . VAL A 1 95 ? 8.800 3.539 -5.158 1.00 96.38 95 VAL A N 1
ATOM 724 C CA . VAL A 1 95 ? 8.206 3.669 -6.501 1.00 96.38 95 VAL A CA 1
ATOM 725 C C . VAL A 1 95 ? 8.318 5.104 -7.008 1.00 96.38 95 VAL A C 1
ATOM 727 O O . VAL A 1 95 ? 8.724 5.309 -8.151 1.00 96.38 95 VAL A O 1
ATOM 730 N N . ALA A 1 96 ? 8.010 6.103 -6.176 1.00 96.19 96 ALA A N 1
ATOM 731 C CA . ALA A 1 96 ? 8.137 7.508 -6.555 1.00 96.19 96 ALA A CA 1
ATOM 732 C C . ALA A 1 96 ? 9.594 7.877 -6.885 1.00 96.19 96 ALA A C 1
ATOM 734 O O . ALA A 1 96 ? 9.856 8.489 -7.921 1.00 96.19 96 ALA A O 1
ATOM 735 N N . ALA A 1 97 ? 10.547 7.443 -6.054 1.00 95.38 97 ALA A N 1
ATOM 736 C CA . ALA A 1 97 ? 11.973 7.627 -6.308 1.00 95.38 97 ALA A CA 1
ATOM 737 C C . ALA A 1 97 ? 12.430 6.897 -7.583 1.00 95.38 97 ALA A C 1
ATOM 739 O O . ALA A 1 97 ? 13.179 7.459 -8.376 1.00 95.38 97 ALA A O 1
ATOM 740 N N . LEU A 1 98 ? 11.945 5.676 -7.820 1.00 94.31 98 LEU A N 1
ATOM 741 C CA . LEU A 1 98 ? 12.260 4.899 -9.016 1.00 94.31 98 LEU A CA 1
ATOM 742 C C . LEU A 1 98 ? 11.725 5.563 -10.291 1.00 94.31 98 LEU A C 1
ATOM 744 O O . LEU A 1 98 ? 12.439 5.616 -11.288 1.00 94.31 98 LEU A O 1
ATOM 748 N N . CYS A 1 99 ? 10.509 6.114 -10.260 1.00 93.69 99 CYS A N 1
ATOM 749 C CA . CYS A 1 99 ? 9.952 6.873 -11.383 1.00 93.69 99 CYS A CA 1
ATOM 750 C C . CYS A 1 99 ? 10.762 8.150 -11.646 1.00 93.69 99 CYS A C 1
ATOM 752 O O . CYS A 1 99 ? 11.054 8.459 -12.798 1.00 93.69 99 CYS A O 1
ATOM 754 N N . LEU A 1 100 ? 11.188 8.856 -10.591 1.00 94.00 100 LEU A N 1
ATOM 755 C CA . LEU A 1 100 ? 12.065 10.022 -10.717 1.00 94.00 100 LEU A CA 1
ATOM 756 C C . LEU A 1 100 ? 13.421 9.649 -11.339 1.00 94.00 100 LEU A C 1
ATOM 758 O O . LEU A 1 100 ? 13.898 10.346 -12.230 1.00 94.00 100 LEU A O 1
ATOM 762 N N . LEU A 1 101 ? 14.023 8.527 -10.930 1.00 91.50 101 LEU A N 1
ATOM 763 C CA . LEU A 1 101 ? 15.234 8.004 -11.572 1.00 91.50 101 LEU A CA 1
ATOM 764 C C . LEU A 1 101 ? 14.980 7.661 -13.045 1.00 91.50 101 LEU A C 1
ATOM 766 O O . LEU A 1 101 ? 15.791 8.013 -13.897 1.00 91.50 101 LEU A O 1
ATOM 770 N N . GLY A 1 102 ? 13.832 7.056 -13.358 1.00 88.69 102 GLY A N 1
ATOM 771 C CA . GLY A 1 102 ? 13.409 6.760 -14.729 1.00 88.69 102 GLY A CA 1
ATOM 772 C C . GLY A 1 102 ? 13.268 7.997 -15.626 1.00 88.69 102 GLY A C 1
ATOM 773 O O . GLY A 1 102 ? 13.406 7.880 -16.840 1.00 88.69 102 GLY A O 1
ATOM 774 N N . PHE A 1 103 ? 13.052 9.183 -15.048 1.00 88.06 103 PHE A N 1
ATOM 775 C CA . PHE A 1 103 ? 13.044 10.453 -15.782 1.00 88.06 103 PHE A CA 1
ATOM 776 C C . PHE A 1 103 ? 14.437 10.999 -16.102 1.00 88.06 103 PHE A C 1
ATOM 778 O O . PHE A 1 103 ? 14.612 11.661 -17.124 1.00 88.06 103 PHE A O 1
ATOM 785 N N . VAL A 1 104 ? 15.408 10.781 -15.213 1.00 88.56 104 VAL A N 1
ATOM 786 C CA . VAL A 1 104 ? 16.743 11.399 -15.301 1.00 88.56 104 VAL A CA 1
ATOM 787 C C . VAL A 1 104 ? 17.739 10.501 -16.038 1.00 88.56 104 VAL A C 1
ATOM 789 O O . VAL A 1 104 ? 18.681 10.985 -16.664 1.00 88.56 104 VAL A O 1
ATOM 792 N N . VAL A 1 105 ? 17.547 9.187 -15.965 1.00 88.38 105 VAL A N 1
ATOM 793 C CA . VAL A 1 105 ? 18.445 8.195 -16.560 1.00 88.38 105 VAL A CA 1
ATOM 794 C C . VAL A 1 105 ? 18.187 8.064 -18.078 1.00 88.38 105 VAL A C 1
ATOM 796 O O . VAL A 1 105 ? 17.038 8.160 -18.512 1.00 88.38 105 VAL A O 1
ATOM 799 N N . PRO A 1 106 ? 19.225 7.826 -18.912 1.00 84.69 106 PRO A N 1
ATOM 800 C CA . PRO A 1 106 ? 19.059 7.642 -20.354 1.00 84.69 106 PRO A CA 1
ATOM 801 C C . PRO A 1 106 ? 18.081 6.520 -20.728 1.00 84.69 106 PRO A C 1
ATOM 803 O O . PRO A 1 106 ? 18.038 5.477 -20.071 1.00 84.69 106 PRO A O 1
ATOM 806 N N . ALA A 1 107 ? 17.379 6.699 -21.854 1.00 79.44 107 ALA A N 1
ATOM 807 C CA . ALA A 1 107 ? 16.405 5.736 -22.381 1.00 79.44 107 ALA A CA 1
ATOM 808 C C . ALA A 1 107 ? 16.983 4.320 -22.546 1.00 79.44 107 ALA A C 1
ATOM 810 O O . ALA A 1 107 ? 16.319 3.337 -22.251 1.00 79.44 107 ALA A O 1
ATOM 811 N N . THR A 1 108 ? 18.263 4.204 -22.910 1.00 79.94 108 THR A N 1
ATOM 812 C CA . THR A 1 108 ? 18.950 2.912 -23.077 1.00 79.94 108 THR A CA 1
ATOM 813 C C . THR A 1 108 ? 18.987 2.062 -21.807 1.00 79.94 108 THR A C 1
ATOM 815 O O . THR A 1 108 ? 19.053 0.838 -21.883 1.00 79.94 108 THR A O 1
ATOM 818 N N . VAL A 1 109 ? 18.950 2.691 -20.631 1.00 81.38 109 VAL A N 1
ATOM 819 C CA . VAL A 1 109 ? 18.935 1.994 -19.340 1.00 81.38 109 VAL A CA 1
ATOM 820 C C . VAL A 1 109 ? 17.500 1.739 -18.883 1.00 81.38 109 VAL A C 1
ATOM 822 O O . VAL A 1 109 ? 17.227 0.686 -18.315 1.00 81.38 109 VAL A O 1
ATOM 825 N N . THR A 1 110 ? 16.573 2.665 -19.137 1.00 79.69 110 THR A N 1
ATOM 826 C CA . THR A 1 110 ? 15.166 2.518 -18.728 1.00 79.69 110 THR A CA 1
ATOM 827 C C . THR A 1 110 ? 14.383 1.552 -19.619 1.00 79.69 110 THR A C 1
ATOM 829 O O . THR A 1 110 ? 13.452 0.909 -19.140 1.00 79.69 110 THR A O 1
ATOM 832 N N . GLU A 1 111 ? 14.806 1.372 -20.872 1.00 78.94 111 GLU A N 1
ATOM 833 C CA . GLU A 1 111 ? 14.333 0.324 -21.786 1.00 78.94 111 GLU A CA 1
ATOM 834 C C . GLU A 1 111 ? 14.888 -1.066 -21.442 1.00 78.94 111 GLU A C 1
ATOM 836 O O . GLU A 1 111 ? 14.409 -2.073 -21.968 1.00 78.94 111 GLU A O 1
ATOM 841 N N . SER A 1 112 ? 15.880 -1.153 -20.548 1.00 83.25 112 SER A N 1
ATOM 842 C CA . SER A 1 112 ? 16.403 -2.440 -20.095 1.00 83.25 112 SER A CA 1
ATOM 843 C C . SER A 1 112 ? 15.307 -3.253 -19.410 1.00 83.25 112 SER A C 1
ATOM 845 O O . SER A 1 112 ? 14.631 -2.781 -18.488 1.00 83.25 112 SER A O 1
ATOM 847 N N . THR A 1 113 ? 15.186 -4.523 -19.800 1.00 80.50 113 THR A N 1
ATOM 848 C CA . THR A 1 113 ? 14.211 -5.469 -19.242 1.00 80.50 113 THR A CA 1
ATOM 849 C C . THR A 1 113 ? 14.306 -5.555 -17.721 1.00 80.50 113 THR A C 1
ATOM 851 O O . THR A 1 113 ? 13.290 -5.728 -17.049 1.00 80.50 113 THR A O 1
ATOM 854 N N . TRP A 1 114 ? 15.505 -5.394 -17.150 1.00 85.06 114 TRP A N 1
ATOM 855 C CA . TRP A 1 114 ? 15.694 -5.434 -15.701 1.00 85.06 114 TRP A CA 1
ATOM 856 C C . TRP A 1 114 ? 15.074 -4.225 -14.992 1.00 85.06 114 TRP A C 1
ATOM 858 O O . TRP A 1 114 ? 14.371 -4.408 -13.998 1.00 85.06 114 TRP A O 1
ATOM 868 N N . PHE A 1 115 ? 15.259 -3.013 -15.530 1.00 87.00 115 PHE A N 1
ATOM 869 C CA . PHE A 1 115 ? 14.662 -1.797 -14.969 1.00 87.00 115 PHE A CA 1
ATOM 870 C C . PHE A 1 115 ? 13.134 -1.854 -15.050 1.00 87.00 115 PHE A C 1
ATOM 872 O O . PHE A 1 115 ? 12.454 -1.639 -14.047 1.00 87.00 115 PHE A O 1
ATOM 879 N N . SER A 1 116 ? 12.599 -2.238 -16.215 1.00 85.56 116 SER A N 1
ATOM 880 C CA . SER A 1 116 ? 11.158 -2.421 -16.419 1.00 85.56 116 SER A CA 1
ATOM 881 C C . SER A 1 116 ? 10.565 -3.473 -15.474 1.00 85.56 116 SER A C 1
ATOM 883 O O . SER A 1 116 ? 9.543 -3.221 -14.836 1.00 85.56 116 SER A O 1
ATOM 885 N N . SER A 1 117 ? 11.236 -4.619 -15.312 1.00 86.62 117 SER A N 1
ATOM 886 C CA . SER A 1 117 ? 10.783 -5.686 -14.408 1.00 86.62 117 SER A CA 1
ATOM 887 C C . SER A 1 117 ? 10.798 -5.235 -12.945 1.00 86.62 117 SER A C 1
ATOM 889 O O . SER A 1 117 ? 9.870 -5.537 -12.197 1.00 86.62 117 SER A O 1
ATOM 891 N N . PHE A 1 118 ? 11.827 -4.490 -12.529 1.00 89.94 118 PHE A N 1
ATOM 892 C CA . PHE A 1 118 ? 11.922 -3.956 -11.170 1.00 89.94 118 PHE A CA 1
ATOM 893 C C . PHE A 1 118 ? 10.847 -2.896 -10.900 1.00 89.94 118 PHE A C 1
ATOM 895 O O . PHE A 1 118 ? 10.181 -2.935 -9.866 1.00 89.94 118 PHE A O 1
ATOM 902 N N . TRP A 1 119 ? 10.607 -2.001 -11.861 1.00 91.19 119 TRP A N 1
ATOM 903 C CA . TRP A 1 119 ? 9.513 -1.034 -11.794 1.00 91.19 119 TRP A CA 1
ATOM 904 C C . TRP A 1 119 ? 8.141 -1.714 -11.705 1.00 91.19 119 TRP A C 1
ATOM 906 O O . TRP A 1 119 ? 7.330 -1.344 -10.850 1.00 91.19 119 TRP A O 1
ATOM 916 N N . ALA A 1 120 ? 7.900 -2.749 -12.516 1.00 89.50 120 ALA A N 1
ATOM 917 C CA . ALA A 1 120 ? 6.661 -3.518 -12.484 1.00 89.50 120 ALA A CA 1
ATOM 918 C C . ALA A 1 120 ? 6.475 -4.225 -11.130 1.00 89.50 120 ALA A C 1
ATOM 920 O O . ALA A 1 120 ? 5.410 -4.115 -10.522 1.00 89.50 120 ALA A O 1
ATOM 921 N N . LEU A 1 121 ? 7.524 -4.873 -10.607 1.00 92.00 121 LEU A N 1
ATOM 922 C CA . LEU A 1 121 ? 7.525 -5.513 -9.288 1.00 92.00 121 LEU A CA 1
ATOM 923 C C . LEU A 1 121 ? 7.124 -4.522 -8.185 1.00 92.00 121 LEU A C 1
ATOM 925 O O . LEU A 1 121 ? 6.204 -4.796 -7.415 1.00 92.00 121 LEU A O 1
ATOM 929 N N . CYS A 1 122 ? 7.797 -3.370 -8.109 1.00 93.12 122 CYS A N 1
ATOM 930 C CA . CYS A 1 122 ? 7.530 -2.366 -7.080 1.00 93.12 122 CYS A CA 1
ATOM 931 C C . CYS A 1 122 ? 6.117 -1.779 -7.203 1.00 93.12 122 CYS A C 1
ATOM 933 O O . CYS A 1 122 ? 5.440 -1.595 -6.191 1.00 93.12 122 CYS A O 1
ATOM 935 N N . THR A 1 123 ? 5.647 -1.536 -8.427 1.00 93.31 123 THR A N 1
ATOM 936 C CA . THR A 1 123 ? 4.301 -1.006 -8.685 1.00 93.31 123 THR A CA 1
ATOM 937 C C . THR A 1 123 ? 3.214 -2.001 -8.281 1.00 93.31 123 THR A C 1
ATOM 939 O O . THR A 1 123 ? 2.269 -1.641 -7.579 1.00 93.31 123 THR A O 1
ATOM 942 N N . VAL A 1 124 ? 3.358 -3.276 -8.651 1.00 92.50 124 VAL A N 1
ATOM 943 C CA . VAL A 1 124 ? 2.395 -4.318 -8.268 1.00 92.50 124 VAL A CA 1
ATOM 944 C C . VAL A 1 124 ? 2.432 -4.569 -6.762 1.00 92.50 124 VAL A C 1
ATOM 946 O O . VAL A 1 124 ? 1.376 -4.728 -6.149 1.00 92.50 124 VAL A O 1
ATOM 949 N N . TRP A 1 125 ? 3.614 -4.543 -6.137 1.00 93.38 125 TRP A N 1
ATOM 950 C CA . TRP A 1 125 ? 3.727 -4.639 -4.679 1.00 93.38 125 TRP A CA 1
ATOM 951 C C . TRP A 1 125 ? 3.005 -3.474 -4.000 1.00 93.38 125 TRP A C 1
ATOM 953 O O . TRP A 1 125 ? 2.220 -3.706 -3.080 1.00 93.38 125 TRP A O 1
ATOM 963 N N . LEU A 1 126 ? 3.178 -2.238 -4.481 1.00 94.62 126 LEU A N 1
ATOM 964 C CA . LEU A 1 126 ? 2.444 -1.086 -3.961 1.00 94.62 126 LEU A CA 1
ATOM 965 C C . LEU A 1 126 ? 0.931 -1.324 -4.029 1.00 94.62 126 LEU A C 1
ATOM 967 O O . LEU A 1 126 ? 0.261 -1.255 -3.000 1.00 94.62 126 LEU A O 1
ATOM 971 N N . ILE A 1 127 ? 0.404 -1.678 -5.204 1.00 93.69 127 ILE A N 1
ATOM 972 C CA . ILE A 1 127 ? -1.032 -1.933 -5.407 1.00 93.69 127 ILE A CA 1
ATOM 973 C C . ILE A 1 127 ? -1.532 -3.050 -4.481 1.00 93.69 127 ILE A C 1
ATOM 975 O O . ILE A 1 127 ? -2.550 -2.887 -3.805 1.00 93.69 127 ILE A O 1
ATOM 979 N N . GLY A 1 128 ? -0.802 -4.164 -4.389 1.00 91.19 128 GLY A N 1
ATOM 980 C CA . GLY A 1 128 ? -1.144 -5.272 -3.497 1.00 91.19 128 GLY A CA 1
ATOM 981 C C . GLY A 1 128 ? -1.128 -4.867 -2.019 1.00 91.19 128 GLY A C 1
ATOM 982 O O . GLY A 1 128 ? -2.002 -5.270 -1.250 1.00 91.19 128 GLY A O 1
ATOM 983 N N . GLY A 1 129 ? -0.170 -4.030 -1.619 1.00 90.62 129 GLY A N 1
ATOM 984 C CA . GLY A 1 129 ? -0.086 -3.470 -0.275 1.00 90.62 129 GLY A CA 1
ATOM 985 C C . GLY A 1 129 ? -1.273 -2.563 0.059 1.00 90.62 129 GLY A C 1
ATOM 986 O O . GLY A 1 129 ? -1.824 -2.665 1.155 1.00 90.62 129 GLY A O 1
ATOM 987 N N . LEU A 1 130 ? -1.720 -1.737 -0.890 1.00 91.31 130 LEU A N 1
ATOM 988 C CA . LEU A 1 130 ? -2.903 -0.885 -0.725 1.00 91.31 130 LEU A CA 1
ATOM 989 C C . LEU A 1 130 ? -4.191 -1.685 -0.643 1.00 91.31 130 LEU A C 1
ATOM 991 O O . LEU A 1 130 ? -5.017 -1.423 0.229 1.00 91.31 130 LEU A O 1
ATOM 995 N N . PHE A 1 131 ? -4.342 -2.693 -1.500 1.00 90.50 131 PHE A N 1
ATOM 996 C CA . PHE A 1 131 ? -5.485 -3.591 -1.436 1.00 90.50 131 PHE A CA 1
ATOM 997 C C . PHE A 1 131 ? -5.559 -4.287 -0.071 1.00 90.50 131 PHE A C 1
ATOM 999 O O . PHE A 1 131 ? -6.615 -4.306 0.563 1.00 90.50 131 PHE A O 1
ATOM 1006 N N . ARG A 1 132 ? -4.418 -4.777 0.438 1.00 88.25 132 ARG A N 1
ATOM 1007 C CA . ARG A 1 132 ? -4.325 -5.371 1.779 1.00 88.25 132 ARG A CA 1
ATOM 1008 C C . ARG A 1 132 ? -4.764 -4.389 2.867 1.00 88.25 132 ARG A C 1
ATOM 1010 O O . ARG A 1 132 ? -5.539 -4.770 3.739 1.00 88.25 132 ARG A O 1
ATOM 1017 N N . ILE A 1 133 ? -4.304 -3.139 2.815 1.00 88.12 133 ILE A N 1
ATOM 1018 C CA . ILE A 1 133 ? -4.737 -2.099 3.760 1.00 88.12 133 ILE A CA 1
ATOM 1019 C C . ILE A 1 133 ? -6.247 -1.886 3.675 1.00 88.12 133 ILE A C 1
ATOM 1021 O O . ILE A 1 133 ? -6.901 -1.876 4.713 1.00 88.12 133 ILE A O 1
ATOM 1025 N N . GLY A 1 134 ? -6.808 -1.770 2.470 1.00 87.31 134 GLY A N 1
ATOM 1026 C CA . GLY A 1 134 ? -8.249 -1.607 2.272 1.00 87.31 134 GLY A CA 1
ATOM 1027 C C . GLY A 1 134 ? -9.056 -2.732 2.924 1.00 87.31 134 GLY A C 1
ATOM 1028 O O . GLY A 1 134 ? -9.992 -2.464 3.675 1.00 87.31 134 GLY A O 1
ATOM 1029 N N . VAL A 1 135 ? -8.642 -3.987 2.725 1.00 86.12 135 VAL A N 1
ATOM 1030 C CA . VAL A 1 135 ? -9.280 -5.155 3.356 1.00 86.12 135 VAL A CA 1
ATOM 1031 C C . VAL A 1 135 ? -9.185 -5.097 4.884 1.00 86.12 135 VAL A C 1
ATOM 1033 O O . VAL A 1 135 ? -10.176 -5.355 5.569 1.00 86.12 135 VAL A O 1
ATOM 1036 N N . ILE A 1 136 ? -8.021 -4.737 5.434 1.00 84.56 136 ILE A N 1
ATOM 1037 C CA . ILE A 1 136 ? -7.843 -4.588 6.886 1.00 84.56 136 ILE A CA 1
ATOM 1038 C C . ILE A 1 136 ? -8.768 -3.492 7.426 1.00 84.56 136 ILE A C 1
ATOM 1040 O O . ILE A 1 136 ? -9.441 -3.711 8.430 1.00 84.56 136 ILE A O 1
ATOM 1044 N N . PHE A 1 137 ? -8.856 -2.346 6.749 1.00 82.81 137 PHE A N 1
ATOM 1045 C CA . PHE A 1 137 ? -9.734 -1.248 7.153 1.00 82.81 137 PHE A CA 1
ATOM 1046 C C . PHE A 1 137 ? -11.205 -1.661 7.189 1.00 82.81 137 PHE A C 1
ATOM 1048 O O . PHE A 1 137 ? -11.884 -1.382 8.176 1.00 82.81 137 PHE A O 1
ATOM 1055 N N . VAL A 1 138 ? -11.691 -2.368 6.164 1.00 83.38 138 VAL A N 1
ATOM 1056 C CA . VAL A 1 138 ? -13.074 -2.873 6.134 1.00 83.38 138 VAL A CA 1
ATOM 1057 C C . VAL A 1 138 ? -13.341 -3.789 7.329 1.00 83.38 138 VAL A C 1
ATOM 1059 O O . VAL A 1 138 ? -14.310 -3.579 8.055 1.00 83.38 138 VAL A O 1
ATOM 1062 N N . ARG A 1 139 ? -12.438 -4.736 7.611 1.00 82.62 139 ARG A N 1
ATOM 1063 C CA . ARG A 1 139 ? -12.578 -5.646 8.761 1.00 82.62 139 ARG A CA 1
ATOM 1064 C C . ARG A 1 139 ? -12.561 -4.920 10.101 1.00 82.62 139 ARG A C 1
ATOM 1066 O O . ARG A 1 139 ? -13.305 -5.287 11.007 1.00 82.62 139 ARG A O 1
ATOM 1073 N N . VAL A 1 140 ? -11.722 -3.894 10.240 1.00 81.00 140 VAL A N 1
ATOM 1074 C CA . VAL A 1 140 ? -11.687 -3.059 11.447 1.00 81.00 140 VAL A CA 1
ATOM 1075 C C . VAL A 1 140 ? -13.028 -2.344 11.629 1.00 81.00 140 VAL A C 1
ATOM 1077 O O . VAL A 1 140 ? -13.587 -2.384 12.722 1.00 81.00 140 VAL A O 1
ATOM 1080 N N . ILE A 1 141 ? -13.597 -1.765 10.567 1.00 81.56 141 ILE A N 1
ATOM 1081 C CA . ILE A 1 141 ? -14.910 -1.099 10.609 1.00 81.56 141 ILE A CA 1
ATOM 1082 C C . ILE A 1 141 ? -16.026 -2.083 10.989 1.00 81.56 141 ILE A C 1
ATOM 1084 O O . ILE A 1 141 ? -16.843 -1.773 11.857 1.00 81.56 141 ILE A O 1
ATOM 1088 N N . GLU A 1 142 ? -16.048 -3.277 10.395 1.00 84.00 142 GLU A N 1
ATOM 1089 C CA . GLU A 1 142 ? -17.018 -4.332 10.722 1.00 84.00 142 GLU A CA 1
ATOM 1090 C C . GLU A 1 142 ? -16.915 -4.778 12.187 1.00 84.00 142 GLU A C 1
ATOM 1092 O O . GLU A 1 142 ? -17.932 -4.947 12.874 1.00 84.00 142 GLU A O 1
ATOM 1097 N N . TYR A 1 143 ? -15.687 -4.917 12.693 1.00 82.31 143 TYR A N 1
ATOM 1098 C CA . TYR A 1 143 ? -15.428 -5.252 14.089 1.00 82.31 143 TYR A CA 1
ATOM 1099 C C . TYR A 1 143 ? -15.959 -4.167 15.037 1.00 82.31 143 TYR A C 1
ATOM 1101 O O . TYR A 1 143 ? -16.693 -4.468 15.982 1.00 82.31 143 TYR A O 1
ATOM 1109 N N . ILE A 1 144 ? -15.659 -2.896 14.750 1.00 79.19 144 ILE A N 1
ATOM 1110 C CA . ILE A 1 144 ? -16.133 -1.749 15.538 1.00 79.19 144 ILE A CA 1
ATOM 1111 C C . ILE A 1 144 ? -17.663 -1.682 15.532 1.00 79.19 144 ILE A C 1
ATOM 1113 O O . ILE A 1 144 ? -18.284 -1.516 16.586 1.00 79.19 144 ILE A O 1
ATOM 1117 N N . GLY A 1 145 ? -18.282 -1.840 14.359 1.00 82.75 145 GLY A N 1
ATOM 1118 C CA . GLY A 1 145 ? -19.736 -1.838 14.213 1.00 82.75 145 GLY A CA 1
ATOM 1119 C C . GLY A 1 145 ? -20.397 -2.929 15.056 1.00 82.75 145 GLY A C 1
ATOM 1120 O O . GLY A 1 145 ? -21.365 -2.664 15.774 1.00 82.75 145 GLY A O 1
ATOM 1121 N N . SER A 1 146 ? -19.823 -4.133 15.048 1.00 86.38 146 SER A N 1
ATOM 1122 C CA . SER A 1 146 ? -20.316 -5.274 15.825 1.00 86.38 146 SER A CA 1
ATOM 1123 C C . SER A 1 146 ? -20.235 -5.028 17.337 1.00 86.38 146 SER A C 1
ATOM 1125 O O . SER A 1 146 ? -21.212 -5.247 18.057 1.00 86.38 146 SER A O 1
ATOM 1127 N N . GLN A 1 147 ? -19.111 -4.497 17.830 1.00 83.25 147 GLN A N 1
ATOM 1128 C CA . GLN A 1 147 ? -18.932 -4.180 19.254 1.00 83.25 147 GLN A CA 1
ATOM 1129 C C . GLN A 1 147 ? -19.882 -3.074 19.734 1.00 83.25 147 GLN A C 1
ATOM 1131 O O . GLN A 1 147 ? -20.474 -3.170 20.813 1.00 83.25 147 GLN A O 1
ATOM 1136 N N . ALA A 1 148 ? -20.098 -2.042 18.914 1.00 82.38 148 ALA A N 1
ATOM 1137 C CA . ALA A 1 148 ? -21.030 -0.965 19.236 1.00 82.38 148 ALA A CA 1
ATOM 1138 C C . ALA A 1 148 ? -22.472 -1.479 19.412 1.00 82.38 148 ALA A C 1
ATOM 1140 O O . ALA A 1 148 ? -23.196 -1.022 20.304 1.00 82.38 148 ALA A O 1
ATOM 1141 N N . ILE A 1 149 ? -22.887 -2.455 18.598 1.00 88.12 149 ILE A N 1
ATOM 1142 C CA . ILE A 1 149 ? -24.207 -3.088 18.702 1.00 88.12 149 ILE A CA 1
ATOM 1143 C C . ILE A 1 149 ? -24.318 -3.897 19.999 1.00 88.12 149 ILE A C 1
ATOM 1145 O O . ILE A 1 149 ? -25.292 -3.726 20.737 1.00 88.12 149 ILE A O 1
ATOM 1149 N N . LEU A 1 150 ? -23.318 -4.723 20.320 1.00 88.00 150 LEU A N 1
ATOM 1150 C CA . LEU A 1 150 ? -23.317 -5.539 21.539 1.00 88.00 150 LEU A CA 1
ATOM 1151 C C . LEU A 1 150 ? -23.372 -4.677 22.804 1.00 88.00 150 LEU A C 1
ATOM 1153 O O . LEU A 1 150 ? -24.171 -4.947 23.703 1.00 88.00 150 LEU A O 1
ATOM 1157 N N . ARG A 1 151 ? -22.610 -3.579 22.846 1.00 86.50 151 ARG A N 1
ATOM 1158 C CA . ARG A 1 151 ? -22.616 -2.651 23.984 1.00 86.50 151 ARG A CA 1
ATOM 1159 C C . ARG A 1 151 ? -23.986 -1.999 24.183 1.00 86.50 151 ARG A C 1
ATOM 1161 O O . ARG A 1 151 ? -24.476 -1.914 25.308 1.00 86.50 151 ARG A O 1
ATOM 1168 N N . ARG A 1 152 ? -24.660 -1.601 23.095 1.00 91.12 152 ARG A N 1
ATOM 1169 C CA . ARG A 1 152 ? -26.042 -1.086 23.153 1.00 91.12 152 ARG A CA 1
ATOM 1170 C C . ARG A 1 152 ? -27.025 -2.139 23.664 1.00 91.12 152 ARG A C 1
ATOM 1172 O O . ARG A 1 152 ? -27.932 -1.801 24.422 1.00 91.12 152 ARG A O 1
ATOM 1179 N N . GLN A 1 153 ? -26.853 -3.403 23.279 1.00 93.38 153 GLN A N 1
ATOM 1180 C CA . GLN A 1 153 ? -27.701 -4.494 23.763 1.00 93.38 153 GLN A CA 1
ATOM 1181 C C . GLN A 1 153 ? -27.497 -4.766 25.257 1.00 93.38 153 GLN A C 1
ATOM 1183 O O . GLN A 1 153 ? -28.479 -4.915 25.982 1.00 93.38 153 GLN A O 1
ATOM 1188 N N . GLN A 1 154 ? -26.251 -4.779 25.733 1.00 92.81 154 GLN A N 1
ATOM 1189 C CA . GLN A 1 154 ? -25.937 -4.961 27.153 1.00 92.81 154 GLN A CA 1
ATOM 1190 C C . GLN A 1 154 ? -26.539 -3.846 28.015 1.00 92.81 154 GLN A C 1
ATOM 1192 O O . GLN A 1 154 ? -27.195 -4.137 29.013 1.00 92.81 154 GLN A O 1
ATOM 1197 N N . LEU A 1 155 ? -26.407 -2.585 27.589 1.00 93.62 155 LEU A N 1
ATOM 1198 C CA . LEU A 1 155 ? -27.004 -1.443 28.289 1.00 93.62 155 LEU A CA 1
ATOM 1199 C C . LEU A 1 155 ? -28.534 -1.542 28.360 1.00 93.62 155 LEU A C 1
ATOM 1201 O O . LEU A 1 155 ? -29.121 -1.299 29.412 1.00 93.62 155 LEU A O 1
ATOM 1205 N N . ARG A 1 156 ? -29.188 -1.951 27.264 1.00 94.94 156 ARG A N 1
ATOM 1206 C CA . ARG A 1 156 ? -30.645 -2.159 27.247 1.00 94.94 156 ARG A CA 1
ATOM 1207 C C . ARG A 1 156 ? -31.083 -3.265 28.208 1.00 94.94 156 ARG A C 1
ATOM 1209 O O . ARG A 1 156 ? -32.071 -3.085 28.913 1.00 94.94 156 ARG A O 1
ATOM 1216 N N . ARG A 1 157 ? -30.346 -4.378 28.269 1.00 94.38 157 ARG A N 1
ATOM 1217 C CA . ARG A 1 157 ? -30.636 -5.481 29.201 1.00 94.38 157 ARG A CA 1
ATOM 1218 C C . ARG A 1 157 ? -30.461 -5.057 30.659 1.00 94.38 157 ARG A C 1
ATOM 1220 O O . ARG A 1 157 ? -31.331 -5.348 31.470 1.00 94.38 157 ARG A O 1
ATOM 1227 N N . ALA A 1 158 ? -29.393 -4.324 30.974 1.00 94.38 158 ALA A N 1
ATOM 1228 C CA . ALA A 1 158 ? -29.156 -3.805 32.321 1.00 94.38 158 ALA A CA 1
ATOM 1229 C C . ALA A 1 158 ? -30.271 -2.842 32.772 1.00 94.38 158 ALA A C 1
ATOM 1231 O O . ALA A 1 158 ? -30.760 -2.948 33.893 1.00 94.38 158 ALA A O 1
ATOM 1232 N N . ALA A 1 159 ? -30.735 -1.955 31.883 1.00 93.50 159 ALA A N 1
ATOM 1233 C CA . ALA A 1 159 ? -31.850 -1.053 32.171 1.00 93.50 159 ALA A CA 1
ATOM 1234 C C . ALA A 1 159 ? -33.175 -1.804 32.413 1.00 93.50 159 ALA A C 1
ATOM 1236 O O . ALA A 1 159 ? -33.917 -1.462 33.331 1.00 93.50 159 ALA A O 1
ATOM 1237 N N . GLN A 1 160 ? -33.460 -2.851 31.629 1.00 94.19 160 GLN A N 1
ATOM 1238 C CA . GLN A 1 160 ? -34.645 -3.696 31.825 1.00 94.19 160 GLN A CA 1
ATOM 1239 C C . GLN A 1 160 ? -34.601 -4.452 33.158 1.00 94.19 160 GLN A C 1
ATOM 1241 O O . GLN A 1 160 ? -35.604 -4.498 33.868 1.00 94.19 160 GLN A O 1
ATOM 1246 N N . GLN A 1 161 ? -33.437 -4.997 33.523 1.00 93.38 161 GLN A N 1
ATOM 1247 C CA . GLN A 1 161 ? -33.243 -5.662 34.812 1.00 93.38 161 GLN A CA 1
ATOM 1248 C C . GLN A 1 161 ? -33.445 -4.685 35.976 1.00 93.38 161 GLN A C 1
ATOM 1250 O O . GLN A 1 161 ? -34.224 -4.987 36.877 1.00 93.38 161 GLN A O 1
ATOM 1255 N N . ALA A 1 162 ? -32.843 -3.493 35.911 1.00 91.56 162 ALA A N 1
ATOM 1256 C CA . ALA A 1 162 ? -32.996 -2.459 36.935 1.00 91.56 162 ALA A CA 1
ATOM 1257 C C . ALA A 1 162 ? -34.460 -2.017 37.119 1.00 91.56 162 ALA A C 1
ATOM 1259 O O . ALA A 1 162 ? -34.920 -1.858 38.250 1.00 91.56 162 ALA A O 1
ATOM 1260 N N . ALA A 1 163 ? -35.210 -1.875 36.019 1.00 90.31 163 ALA A N 1
ATOM 1261 C CA . ALA A 1 163 ? -36.635 -1.554 36.060 1.00 90.31 163 ALA A CA 1
ATOM 1262 C C . ALA A 1 163 ? -37.469 -2.678 36.699 1.00 90.31 163 ALA A C 1
ATOM 1264 O O . ALA A 1 163 ? -38.377 -2.396 37.474 1.00 90.31 163 ALA A O 1
ATOM 1265 N N . SER A 1 164 ? -37.140 -3.947 36.425 1.00 88.81 164 SER A N 1
ATOM 1266 C CA . SER A 1 164 ? -37.836 -5.101 37.016 1.00 88.81 164 SER A CA 1
ATOM 1267 C C . SER A 1 164 ? -37.519 -5.336 38.499 1.00 88.81 164 SER A C 1
ATOM 1269 O O . SER A 1 164 ? -38.335 -5.911 39.210 1.00 88.81 164 SER A O 1
ATOM 1271 N N . SER A 1 165 ? -36.353 -4.885 38.975 1.00 85.69 165 SER A N 1
ATOM 1272 C CA . SER A 1 165 ? -35.936 -5.002 40.378 1.00 85.69 165 SER A CA 1
ATOM 1273 C C . SER A 1 165 ? -36.363 -3.825 41.259 1.00 85.69 165 SER A C 1
ATOM 1275 O O . SER A 1 165 ? -36.144 -3.876 42.467 1.00 85.69 165 SER A O 1
ATOM 1277 N N . SER A 1 166 ? -36.926 -2.753 40.687 1.00 80.12 166 SER A N 1
ATOM 1278 C CA . SER A 1 166 ? -37.428 -1.626 41.476 1.00 80.12 166 SER A CA 1
ATOM 1279 C C . SER A 1 166 ? -38.706 -2.073 42.201 1.00 80.12 166 SER A C 1
ATOM 1281 O O . SER A 1 166 ? -39.686 -2.402 41.527 1.00 80.12 166 SER A O 1
ATOM 1283 N N . PRO A 1 167 ? -38.706 -2.170 43.546 1.00 70.25 167 PRO A N 1
ATOM 1284 C CA . PRO A 1 167 ? -39.863 -2.651 44.285 1.00 70.25 167 PRO A CA 1
ATOM 1285 C C . PRO A 1 167 ? -41.038 -1.725 43.990 1.00 70.25 167 PRO A C 1
ATOM 1287 O O . PRO A 1 167 ? -40.916 -0.507 44.132 1.00 70.25 167 PRO A O 1
ATOM 1290 N N . ALA A 1 168 ? -42.150 -2.312 43.538 1.00 64.88 168 ALA A N 1
ATOM 1291 C CA . ALA A 1 168 ? -43.399 -1.605 43.302 1.00 64.88 168 ALA A CA 1
ATOM 1292 C C . ALA A 1 168 ? -43.661 -0.683 44.495 1.00 64.88 168 ALA A C 1
ATOM 1294 O O . ALA A 1 168 ? -43.765 -1.160 45.627 1.00 64.88 168 ALA A O 1
ATOM 1295 N N . GLY A 1 169 ? -43.659 0.628 44.230 1.00 64.06 169 GLY A N 1
ATOM 1296 C CA . GLY A 1 169 ? -43.814 1.649 45.252 1.00 64.06 169 GLY A CA 1
ATOM 1297 C C . GLY A 1 169 ? -44.969 1.273 46.163 1.00 64.06 169 GLY A C 1
ATOM 1298 O O . GLY A 1 169 ? -46.067 0.971 45.691 1.00 64.06 169 GLY A O 1
ATOM 1299 N N . THR A 1 170 ? -44.689 1.232 47.463 1.00 66.25 170 THR A N 1
ATOM 1300 C CA . THR A 1 170 ? -45.708 1.093 48.493 1.00 66.25 170 THR A CA 1
ATOM 1301 C C . THR A 1 170 ? -46.822 2.087 48.170 1.00 66.25 170 THR A C 1
ATOM 1303 O O . THR A 1 170 ? -46.530 3.278 48.010 1.00 66.25 170 THR A O 1
ATOM 1306 N N . PRO A 1 171 ? -48.073 1.624 47.987 1.00 71.44 171 PRO A N 1
ATOM 1307 C CA . PRO A 1 171 ? -49.163 2.511 47.620 1.00 71.44 171 PRO A CA 1
ATOM 1308 C C . PRO A 1 171 ? -49.262 3.632 48.660 1.00 71.44 171 PRO A C 1
ATOM 1310 O O . PRO A 1 171 ? -49.058 3.363 49.851 1.00 71.44 171 PRO A O 1
ATOM 1313 N N . PRO A 1 172 ? -49.534 4.879 48.235 1.00 70.44 172 PRO A N 1
ATOM 1314 C CA . PRO A 1 172 ? -49.703 5.984 49.163 1.00 70.44 172 PRO A CA 1
ATOM 1315 C C . PRO A 1 172 ? -50.793 5.598 50.160 1.00 70.44 172 PRO A C 1
ATOM 1317 O O . PRO A 1 172 ? -51.932 5.334 49.772 1.00 70.44 172 PRO A O 1
ATOM 1320 N N . GLN A 1 173 ? -50.421 5.501 51.438 1.00 69.56 173 GLN A N 1
ATOM 1321 C CA . GLN A 1 173 ? -51.392 5.347 52.511 1.00 69.56 173 GLN A CA 1
ATOM 1322 C C . GLN A 1 173 ? -52.261 6.603 52.487 1.00 69.56 173 GLN A C 1
ATOM 1324 O O . GLN A 1 173 ? -51.772 7.707 52.732 1.00 69.56 173 GLN A O 1
ATOM 1329 N N . ALA A 1 174 ? -53.516 6.434 52.070 1.00 73.69 174 ALA A N 1
ATOM 1330 C CA . ALA A 1 174 ? -54.496 7.505 52.100 1.00 73.69 174 ALA A CA 1
ATOM 1331 C C . ALA A 1 174 ? -54.774 7.872 53.574 1.00 73.69 174 ALA A C 1
ATOM 1333 O O . ALA A 1 174 ? -54.806 6.957 54.404 1.00 73.69 174 ALA A O 1
ATOM 1334 N N . PRO A 1 175 ? -54.908 9.171 53.892 1.00 78.25 175 PRO A N 1
ATOM 1335 C CA . PRO A 1 175 ? -55.109 9.669 55.253 1.00 78.25 175 PRO A CA 1
ATOM 1336 C C . PRO A 1 175 ? -56.466 9.284 55.850 1.00 78.25 175 PRO A C 1
ATOM 1338 O O . PRO A 1 175 ? -57.436 9.114 55.074 1.00 78.25 175 PRO A O 1
#

Sequence (175 aa):
MRQLWIERWYPIAVACVAAAVWHSLEAKLPGADAIRDLYATTMGFAAITVGFLATAMSIVIAAPDSPLVRDLSESGYLSDLVRYLREPFLVGLAVAALCLLGFVVPATVTESTWFSSFWALCTVWLIGGLFRIGVIFVRVIEYIGSQAILRRQQLRRAAQQAASSSPAGTPPQAP

Mean predicted aligned error: 8.48 Å

Secondary structure (DSSP, 8-state):
-THHHHHHHHHHHHHHHHHHHHHHTT-PPPPHHHHHHHHHHHHHHHHHHHHHHHHHHHHHHH-TTSHHHHHHHHTTHHHHHHHHHHHHHHHHHHHHHHHHHHHHS-HHHHTSHHHHHHHHHHHHHHHHHHHHHHHHHHHHHHHHHHHHHHHHHHHHHHHHHHHHHS--PPPP---